Protein AF-A0A512TPQ9-F1 (afdb_monomer)

Structure (mmCIF, N/CA/C/O backbone):
data_AF-A0A512TPQ9-F1
#
_entry.id   AF-A0A512TPQ9-F1
#
loop_
_atom_site.group_PDB
_atom_site.id
_atom_site.type_symbol
_atom_site.label_atom_id
_atom_site.label_alt_id
_atom_site.label_comp_id
_atom_site.label_asym_id
_atom_site.label_entity_id
_atom_site.label_seq_id
_atom_site.pdbx_PDB_ins_code
_atom_site.Cartn_x
_atom_site.Cartn_y
_atom_site.Cartn_z
_atom_site.occupancy
_atom_site.B_iso_or_equiv
_atom_site.auth_seq_id
_atom_site.auth_comp_id
_atom_site.auth_asym_id
_atom_site.auth_atom_id
_atom_site.pdbx_PDB_model_num
ATOM 1 N N . MET A 1 1 ? -7.425 10.566 26.414 1.00 62.34 1 MET A N 1
ATOM 2 C CA . MET A 1 1 ? -7.663 9.730 25.221 1.00 62.34 1 MET A CA 1
ATOM 3 C C . MET A 1 1 ? -8.346 8.446 25.644 1.00 62.34 1 MET A C 1
ATOM 5 O O . MET A 1 1 ? -7.825 7.778 26.536 1.00 62.34 1 MET A O 1
ATOM 9 N N . THR A 1 2 ? -9.495 8.133 25.048 1.00 81.38 2 THR A N 1
ATOM 10 C CA . THR A 1 2 ? -10.168 6.832 25.204 1.00 81.38 2 THR A CA 1
ATOM 11 C C . THR A 1 2 ? -9.325 5.715 24.574 1.00 81.38 2 THR A C 1
ATOM 13 O O . THR A 1 2 ? -8.383 5.990 23.825 1.00 81.38 2 THR A O 1
ATOM 16 N N . ASN A 1 3 ? -9.632 4.449 24.876 1.00 83.75 3 ASN A N 1
ATOM 17 C CA . ASN A 1 3 ? -8.933 3.316 24.260 1.00 83.75 3 ASN A CA 1
ATOM 18 C C . ASN A 1 3 ? -9.116 3.306 22.728 1.00 83.75 3 ASN A C 1
ATOM 20 O O . ASN A 1 3 ? -8.141 3.156 21.999 1.00 83.75 3 ASN A O 1
ATOM 24 N N . SER A 1 4 ? -10.329 3.611 22.254 1.00 86.31 4 SER A N 1
ATOM 25 C CA . SER A 1 4 ? -10.656 3.734 20.828 1.00 86.31 4 SER A CA 1
ATOM 26 C C . SER A 1 4 ? -9.833 4.810 20.112 1.00 86.31 4 SER A C 1
ATOM 28 O O . SER A 1 4 ? -9.245 4.548 19.069 1.00 86.31 4 SER A O 1
ATOM 30 N N . GLN A 1 5 ? -9.678 5.996 20.711 1.00 88.56 5 GLN A N 1
ATOM 31 C CA . GLN A 1 5 ? -8.841 7.064 20.146 1.00 88.56 5 GLN A CA 1
ATOM 32 C C . GLN A 1 5 ? -7.379 6.630 19.984 1.00 88.56 5 GLN A C 1
ATOM 34 O O . GLN A 1 5 ? -6.745 6.966 18.990 1.00 88.56 5 GLN A O 1
ATOM 39 N N . LYS A 1 6 ? -6.836 5.855 20.933 1.00 92.25 6 LYS A N 1
ATOM 40 C CA . LYS A 1 6 ? -5.471 5.320 20.810 1.00 92.25 6 LYS A CA 1
ATOM 41 C C . LYS A 1 6 ? -5.359 4.314 19.666 1.00 92.25 6 LYS A C 1
ATOM 43 O O . LYS A 1 6 ? -4.359 4.327 18.959 1.00 92.25 6 LYS A O 1
ATOM 48 N N . GLN A 1 7 ? -6.362 3.457 19.484 1.00 93.81 7 GLN A N 1
ATOM 49 C CA . GLN A 1 7 ? -6.376 2.466 18.407 1.00 93.81 7 GLN A CA 1
ATOM 50 C C . GLN A 1 7 ? -6.425 3.134 17.025 1.00 93.81 7 GLN A C 1
ATOM 52 O O . GLN A 1 7 ? -5.659 2.744 16.147 1.00 93.81 7 GLN A O 1
ATOM 57 N N . VAL A 1 8 ? -7.234 4.188 16.860 1.00 95.44 8 VAL A N 1
ATOM 58 C CA . VAL A 1 8 ? -7.284 4.985 15.620 1.00 95.44 8 VAL A CA 1
ATOM 59 C C . VAL A 1 8 ? -5.911 5.571 15.287 1.00 95.44 8 VAL A C 1
ATOM 61 O O . VAL A 1 8 ? -5.432 5.435 14.163 1.00 95.44 8 VAL A O 1
ATOM 64 N N . GLU A 1 9 ? -5.236 6.178 16.264 1.00 95.31 9 GLU A N 1
ATOM 65 C CA . GLU A 1 9 ? -3.905 6.759 16.045 1.00 95.31 9 GLU A CA 1
ATOM 66 C C . GLU A 1 9 ? -2.841 5.695 15.732 1.00 95.31 9 GLU A C 1
ATOM 68 O O . GLU A 1 9 ? -1.951 5.929 14.912 1.00 95.31 9 GLU A O 1
ATOM 73 N N . VAL A 1 10 ? -2.951 4.496 16.316 1.00 96.81 10 VAL A N 1
ATOM 74 C CA . VAL A 1 10 ? -2.086 3.359 15.966 1.00 96.81 10 VAL A CA 1
ATOM 75 C C . VAL A 1 10 ? -2.304 2.931 14.515 1.00 96.81 10 VAL A C 1
ATOM 77 O O . VAL A 1 10 ? -1.321 2.770 13.792 1.00 96.81 10 VAL A O 1
ATOM 80 N N . VAL A 1 11 ? -3.555 2.795 14.066 1.00 97.69 11 VAL A N 1
ATOM 81 C CA . VAL A 1 11 ? -3.870 2.462 12.666 1.00 97.69 11 VAL A CA 1
ATOM 82 C C . VAL A 1 11 ? -3.308 3.523 11.725 1.00 97.69 11 VAL A C 1
ATOM 84 O O . VAL A 1 11 ? -2.545 3.188 10.822 1.00 97.69 11 VAL A O 1
ATOM 87 N N . LYS A 1 12 ? -3.578 4.809 11.974 1.00 97.31 12 LYS A N 1
ATOM 88 C CA . LYS A 1 12 ? -3.045 5.907 11.150 1.00 97.31 12 LYS A CA 1
ATOM 89 C C . LYS A 1 12 ? -1.521 5.891 11.071 1.00 97.31 12 LYS A C 1
ATOM 91 O O . LYS A 1 12 ? -0.956 6.057 9.990 1.00 97.31 12 LYS A O 1
ATOM 96 N N . LYS A 1 13 ? -0.844 5.650 12.198 1.00 97.88 13 LYS A N 1
ATOM 97 C CA . LYS A 1 13 ? 0.615 5.525 12.235 1.00 97.88 13 LYS A CA 1
ATOM 98 C C . LYS A 1 13 ? 1.101 4.353 11.379 1.00 97.88 13 LYS A C 1
ATOM 100 O O . LYS A 1 13 ? 2.041 4.527 10.611 1.00 97.88 13 LYS A O 1
ATOM 105 N N . LEU A 1 14 ? 0.477 3.181 11.489 1.00 98.50 14 LEU A N 1
ATOM 106 C CA . LEU A 1 14 ? 0.857 2.004 10.703 1.00 98.50 14 LEU A CA 1
ATOM 107 C C . LEU A 1 14 ? 0.600 2.202 9.203 1.00 98.50 14 LEU A C 1
ATOM 109 O O . LEU A 1 14 ? 1.423 1.785 8.390 1.00 98.50 14 LEU A O 1
ATOM 113 N N . LEU A 1 15 ? -0.483 2.884 8.825 1.00 98.44 15 LEU A N 1
ATOM 114 C CA . LEU A 1 15 ? -0.751 3.255 7.433 1.00 98.44 15 LEU A CA 1
ATOM 115 C C . LEU A 1 15 ? 0.308 4.225 6.895 1.00 98.44 15 LEU A C 1
ATOM 117 O O . LEU A 1 15 ? 0.836 4.009 5.806 1.00 98.44 15 LEU A O 1
ATOM 121 N N . LYS A 1 16 ? 0.705 5.231 7.686 1.00 98.44 16 LYS A N 1
ATOM 122 C CA . LYS A 1 16 ? 1.813 6.134 7.334 1.00 98.44 16 LYS A CA 1
ATOM 123 C C . LYS A 1 16 ? 3.142 5.388 7.189 1.00 98.44 16 LYS A C 1
ATOM 125 O O . LYS A 1 16 ? 3.880 5.613 6.234 1.00 98.44 16 LYS A O 1
ATOM 130 N N . ASP A 1 17 ? 3.447 4.482 8.115 1.00 98.50 17 ASP A N 1
ATOM 131 C CA . ASP A 1 17 ? 4.670 3.673 8.080 1.00 98.50 17 ASP A CA 1
ATOM 132 C C . ASP A 1 17 ? 4.681 2.717 6.869 1.00 98.50 17 ASP A C 1
ATOM 134 O O . ASP A 1 17 ? 5.729 2.525 6.247 1.00 98.50 17 ASP A O 1
ATOM 138 N N . THR A 1 18 ? 3.515 2.174 6.495 1.00 98.69 18 THR A N 1
ATOM 139 C CA . THR A 1 18 ? 3.323 1.395 5.260 1.00 98.69 18 THR A CA 1
ATOM 140 C C . THR A 1 18 ? 3.616 2.263 4.042 1.00 98.69 18 THR A C 1
ATOM 142 O O . THR A 1 18 ? 4.451 1.889 3.223 1.00 98.69 18 THR A O 1
ATOM 145 N N . PHE A 1 19 ? 2.993 3.443 3.950 1.00 98.62 19 PHE A N 1
ATOM 146 C CA . PHE A 1 19 ? 3.209 4.380 2.849 1.00 98.62 19 PHE A CA 1
ATOM 147 C C . PHE A 1 19 ? 4.686 4.743 2.680 1.00 98.62 19 PHE A C 1
ATOM 149 O O . PHE A 1 19 ? 5.217 4.625 1.582 1.00 98.62 19 PHE A O 1
ATOM 156 N N . ASN A 1 20 ? 5.379 5.096 3.763 1.00 98.56 20 ASN A N 1
ATOM 157 C CA . ASN A 1 20 ? 6.798 5.450 3.714 1.00 98.56 20 ASN A CA 1
ATOM 158 C C . ASN A 1 20 ? 7.672 4.302 3.182 1.00 98.56 20 ASN A C 1
ATOM 160 O O . ASN A 1 20 ? 8.610 4.529 2.415 1.00 98.56 20 ASN A O 1
ATOM 164 N N . ALA A 1 21 ? 7.385 3.064 3.593 1.00 98.69 21 ALA A N 1
ATOM 165 C CA . ALA A 1 21 ? 8.106 1.892 3.108 1.00 98.69 21 ALA A CA 1
ATOM 166 C C . ALA A 1 21 ? 7.818 1.626 1.620 1.00 98.69 21 ALA A C 1
ATOM 168 O O . ALA A 1 21 ? 8.759 1.417 0.854 1.00 98.69 21 ALA A O 1
ATOM 169 N N . SER A 1 22 ? 6.552 1.716 1.201 1.00 98.62 22 SER A N 1
ATOM 170 C CA . SER A 1 22 ? 6.141 1.591 -0.203 1.00 98.62 22 SER A CA 1
ATOM 171 C C . SER A 1 22 ? 6.741 2.683 -1.088 1.00 98.62 22 SER A C 1
ATOM 173 O O . SER A 1 22 ? 7.243 2.387 -2.166 1.00 98.62 22 SER A O 1
ATOM 175 N N . ALA A 1 23 ? 6.756 3.935 -0.622 1.00 98.38 23 ALA A N 1
ATOM 176 C CA . ALA A 1 23 ? 7.350 5.061 -1.335 1.00 98.38 23 ALA A CA 1
ATOM 177 C C . ALA A 1 23 ? 8.846 4.844 -1.552 1.00 98.38 23 ALA A C 1
ATOM 179 O O . ALA A 1 23 ? 9.354 5.088 -2.646 1.00 98.38 23 ALA A O 1
ATOM 180 N N . LYS A 1 24 ? 9.545 4.307 -0.542 1.00 98.50 24 LYS A N 1
ATOM 181 C CA . LYS A 1 24 ? 10.958 3.968 -0.693 1.00 98.50 24 LYS A CA 1
ATOM 182 C C . LYS A 1 24 ? 11.180 2.811 -1.665 1.00 98.50 24 LYS A C 1
ATOM 184 O O . LYS A 1 24 ? 12.137 2.855 -2.432 1.00 98.50 24 LYS A O 1
ATOM 189 N N . ALA A 1 25 ? 10.309 1.802 -1.653 1.00 97.94 25 ALA A N 1
ATOM 190 C CA . ALA A 1 25 ? 10.347 0.722 -2.634 1.00 97.94 25 ALA A CA 1
ATOM 191 C C . ALA A 1 25 ? 10.164 1.264 -4.062 1.00 97.94 25 ALA A C 1
ATOM 193 O O . ALA A 1 25 ? 10.985 0.970 -4.926 1.00 97.94 25 ALA A O 1
ATOM 194 N N . ASN A 1 26 ? 9.154 2.113 -4.288 1.00 96.75 26 ASN A N 1
ATOM 195 C CA . ASN A 1 26 ? 8.891 2.729 -5.590 1.00 96.75 26 ASN A CA 1
ATOM 196 C C . ASN A 1 26 ? 10.068 3.608 -6.049 1.00 96.75 26 ASN A C 1
ATOM 198 O O . ASN A 1 26 ? 10.569 3.440 -7.152 1.00 96.75 26 ASN A O 1
ATOM 202 N N . GLU A 1 27 ? 10.603 4.474 -5.183 1.00 96.75 27 GLU A N 1
ATOM 203 C CA . GLU A 1 27 ? 11.773 5.311 -5.503 1.00 96.75 27 GLU A CA 1
ATOM 204 C C . GLU A 1 27 ? 12.978 4.477 -5.972 1.00 96.75 27 GLU A C 1
ATOM 206 O O . GLU A 1 27 ? 13.640 4.824 -6.950 1.00 96.75 27 GLU A O 1
ATOM 211 N N . ILE A 1 28 ? 13.272 3.370 -5.281 1.00 96.44 28 ILE A N 1
ATOM 212 C CA . ILE A 1 28 ? 14.421 2.516 -5.604 1.00 96.44 28 ILE A CA 1
ATOM 213 C C . ILE A 1 28 ? 14.185 1.751 -6.907 1.00 96.44 28 ILE A C 1
ATOM 215 O O . ILE A 1 28 ? 15.093 1.705 -7.734 1.00 96.44 28 ILE A O 1
ATOM 219 N N . LEU A 1 29 ? 12.983 1.203 -7.116 1.00 94.31 29 LEU A N 1
ATOM 220 C CA . LEU A 1 29 ? 12.637 0.477 -8.342 1.00 94.31 29 LEU A CA 1
ATOM 221 C C . LEU A 1 29 ? 12.821 1.357 -9.591 1.00 94.31 29 LEU A C 1
ATOM 223 O O . LEU A 1 29 ? 13.333 0.901 -10.607 1.00 94.31 29 LEU A O 1
ATOM 227 N N . PHE A 1 30 ? 12.469 2.642 -9.501 1.00 92.38 30 PHE A N 1
ATOM 228 C CA . PHE A 1 30 ? 12.551 3.583 -10.622 1.00 92.38 30 PHE A CA 1
ATOM 229 C C . PHE A 1 30 ? 13.925 4.235 -10.788 1.00 92.38 30 PHE A C 1
ATOM 231 O O . PHE A 1 30 ? 14.155 4.934 -11.776 1.00 92.38 30 PHE A O 1
ATOM 238 N N . LYS A 1 31 ? 14.854 4.018 -9.851 1.00 90.88 31 LYS A N 1
ATOM 239 C CA . LYS A 1 31 ? 16.177 4.647 -9.884 1.00 90.88 31 LYS A CA 1
ATOM 240 C C . LYS A 1 31 ? 16.989 4.215 -11.104 1.00 90.88 31 LYS A C 1
ATOM 242 O O . LYS A 1 31 ? 17.576 5.062 -11.770 1.00 90.88 31 LYS A O 1
ATOM 247 N N . ASN A 1 32 ? 17.037 2.911 -11.375 1.00 86.25 32 ASN A N 1
ATOM 248 C CA . ASN A 1 32 ? 17.735 2.331 -12.518 1.00 86.25 32 ASN A CA 1
ATOM 249 C C . ASN A 1 32 ? 16.906 1.181 -13.095 1.00 86.25 32 ASN A C 1
ATOM 251 O O . ASN A 1 32 ? 16.818 0.111 -12.493 1.00 86.25 32 ASN A O 1
ATOM 255 N N . TYR A 1 33 ? 16.344 1.393 -14.284 1.00 81.00 33 TYR A N 1
ATOM 256 C CA . TYR A 1 33 ? 15.497 0.408 -14.955 1.00 81.00 33 TYR A CA 1
ATOM 257 C C . TYR A 1 33 ? 16.219 -0.936 -15.150 1.00 81.00 33 TYR A C 1
ATOM 259 O O . TYR A 1 33 ? 17.340 -0.972 -15.665 1.00 81.00 33 TYR A O 1
ATOM 267 N N . LEU A 1 34 ? 15.563 -2.031 -14.746 1.00 79.62 34 LEU A N 1
ATOM 268 C CA . LEU A 1 34 ? 16.057 -3.416 -14.829 1.00 79.62 34 LEU A CA 1
ATOM 269 C C . LEU A 1 34 ? 17.399 -3.673 -14.116 1.00 79.62 34 LEU A C 1
ATOM 271 O O . LEU A 1 34 ? 18.153 -4.591 -14.467 1.00 79.62 34 LEU A O 1
ATOM 275 N N . ASN A 1 35 ? 17.731 -2.869 -13.102 1.00 90.81 35 ASN A N 1
ATOM 276 C CA . ASN A 1 35 ? 18.868 -3.137 -12.233 1.00 90.81 35 ASN A CA 1
ATOM 277 C C . ASN A 1 35 ? 18.477 -4.147 -11.142 1.00 90.81 35 ASN A C 1
ATOM 279 O O . ASN A 1 35 ? 17.826 -3.799 -10.162 1.00 90.81 35 ASN A O 1
ATOM 283 N N . LYS A 1 36 ? 18.961 -5.387 -11.268 1.00 91.31 36 LYS A N 1
ATOM 284 C CA . LYS A 1 36 ? 18.652 -6.486 -10.331 1.00 91.31 36 LYS A CA 1
ATOM 285 C C . LYS A 1 36 ? 18.981 -6.196 -8.864 1.00 91.31 36 LYS A C 1
ATOM 287 O O . LYS A 1 36 ? 18.326 -6.730 -7.973 1.00 91.31 36 LYS A O 1
ATOM 292 N N . HIS A 1 37 ? 20.027 -5.414 -8.594 1.00 94.31 37 HIS A N 1
ATOM 293 C CA . HIS A 1 37 ? 20.374 -5.047 -7.222 1.00 94.31 37 HIS A CA 1
ATOM 294 C C . HIS A 1 37 ? 19.337 -4.072 -6.655 1.00 94.31 37 HIS A C 1
ATOM 296 O O . HIS A 1 37 ? 18.859 -4.270 -5.540 1.00 94.31 37 HIS A O 1
ATOM 302 N N . ASP A 1 38 ? 18.953 -3.059 -7.429 1.00 94.44 38 ASP A N 1
ATOM 303 C CA . ASP A 1 38 ? 17.935 -2.095 -7.016 1.00 94.44 38 ASP A CA 1
ATOM 304 C C . ASP A 1 38 ? 16.555 -2.768 -6.894 1.00 94.44 38 ASP A C 1
ATOM 306 O O . ASP A 1 38 ? 15.894 -2.573 -5.879 1.00 94.44 38 ASP A O 1
ATOM 310 N N . GLU A 1 39 ? 16.167 -3.659 -7.815 1.00 94.88 39 GLU A N 1
ATOM 311 C CA . GLU A 1 39 ? 14.946 -4.485 -7.716 1.00 94.88 39 GLU A CA 1
ATOM 312 C C . GLU A 1 39 ? 14.913 -5.333 -6.436 1.00 94.88 39 GLU A C 1
ATOM 314 O O . GLU A 1 39 ? 13.889 -5.403 -5.748 1.00 94.88 39 GLU A O 1
ATOM 319 N N . PHE A 1 40 ? 16.042 -5.955 -6.076 1.00 96.19 40 PHE A N 1
ATOM 320 C CA . PHE A 1 40 ? 16.159 -6.717 -4.836 1.00 96.19 40 PHE A CA 1
ATOM 321 C C . PHE A 1 40 ? 15.952 -5.819 -3.613 1.00 96.19 40 PHE A C 1
ATOM 323 O O . PHE A 1 40 ? 15.114 -6.121 -2.764 1.00 96.19 40 PHE A O 1
ATOM 330 N N . ILE A 1 41 ? 16.661 -4.690 -3.528 1.00 97.75 41 ILE A N 1
ATOM 331 C CA . ILE A 1 41 ? 16.516 -3.755 -2.405 1.00 97.75 41 ILE A CA 1
ATOM 332 C C . ILE A 1 41 ? 15.087 -3.199 -2.336 1.00 97.75 41 ILE A C 1
ATOM 334 O O . ILE A 1 41 ? 14.504 -3.140 -1.252 1.00 97.75 41 ILE A O 1
ATOM 338 N N . ALA A 1 42 ? 14.499 -2.838 -3.474 1.00 97.44 42 ALA A N 1
ATOM 339 C CA . ALA A 1 42 ? 13.133 -2.345 -3.564 1.00 97.44 42 ALA A CA 1
ATOM 340 C C . ALA A 1 42 ? 12.124 -3.392 -3.058 1.00 97.44 42 ALA A C 1
ATOM 342 O O . ALA A 1 42 ? 11.251 -3.068 -2.252 1.00 97.44 42 ALA A O 1
ATOM 343 N N . SER A 1 43 ? 12.319 -4.666 -3.414 1.00 97.44 43 SER A N 1
ATOM 344 C CA . SER A 1 43 ? 11.521 -5.794 -2.910 1.00 97.44 43 SER A CA 1
ATOM 345 C C . SER A 1 43 ? 11.620 -5.961 -1.390 1.00 97.44 43 SER A C 1
ATOM 347 O O . SER A 1 43 ? 10.627 -6.280 -0.738 1.00 97.44 43 SER A O 1
ATOM 349 N N . ILE A 1 44 ? 12.789 -5.710 -0.787 1.00 98.50 44 ILE A N 1
ATOM 350 C CA . ILE A 1 44 ? 12.951 -5.743 0.677 1.00 98.50 44 ILE A CA 1
ATOM 351 C C . ILE A 1 44 ? 12.145 -4.623 1.351 1.00 98.50 44 ILE A C 1
ATOM 353 O O . ILE A 1 44 ? 11.500 -4.861 2.376 1.00 98.50 44 ILE A O 1
ATOM 357 N N . PHE A 1 45 ? 12.135 -3.414 0.779 1.00 98.69 45 PHE A N 1
ATOM 358 C CA . PHE A 1 45 ? 11.300 -2.318 1.282 1.00 98.69 45 PHE A CA 1
ATOM 359 C C . PHE A 1 45 ? 9.804 -2.601 1.111 1.00 98.69 45 PHE A C 1
ATOM 361 O O . PHE A 1 45 ? 9.036 -2.333 2.038 1.00 98.69 45 PHE A O 1
ATOM 368 N N . LEU A 1 46 ? 9.394 -3.207 -0.006 1.00 98.56 46 LEU A N 1
ATOM 369 C CA . LEU A 1 46 ? 8.013 -3.645 -0.193 1.00 98.56 46 LEU A CA 1
ATOM 370 C C . LEU A 1 46 ? 7.626 -4.712 0.838 1.00 98.56 46 LEU A C 1
ATOM 372 O O . LEU A 1 46 ? 6.592 -4.589 1.486 1.00 98.56 46 LEU A O 1
ATOM 376 N N . ASN A 1 47 ? 8.483 -5.705 1.086 1.00 98.56 47 ASN A N 1
ATOM 377 C CA . ASN A 1 47 ? 8.229 -6.731 2.099 1.00 98.56 47 ASN A CA 1
ATOM 378 C C . ASN A 1 47 ? 8.083 -6.136 3.512 1.00 98.56 47 ASN A C 1
ATOM 380 O O . ASN A 1 47 ? 7.238 -6.572 4.296 1.00 98.56 47 ASN A O 1
ATOM 384 N N . LYS A 1 48 ? 8.853 -5.087 3.832 1.00 98.75 48 LYS A N 1
ATOM 385 C CA . LYS A 1 48 ? 8.646 -4.303 5.058 1.00 98.75 48 LYS A CA 1
ATOM 386 C C . LYS A 1 48 ? 7.248 -3.670 5.087 1.00 98.75 48 LYS A C 1
ATOM 388 O O . LYS A 1 48 ? 6.593 -3.745 6.123 1.00 98.75 48 LYS A O 1
ATOM 393 N N . ALA A 1 49 ? 6.786 -3.075 3.986 1.00 98.75 49 ALA A N 1
ATOM 394 C CA . ALA A 1 49 ? 5.442 -2.500 3.893 1.00 98.75 49 ALA A CA 1
ATOM 395 C C . ALA A 1 49 ? 4.346 -3.566 4.085 1.00 98.75 49 ALA A C 1
ATOM 397 O O . ALA A 1 49 ? 3.443 -3.360 4.893 1.00 98.75 49 ALA A O 1
ATOM 398 N N . ILE A 1 50 ? 4.475 -4.736 3.442 1.00 98.81 50 ILE A N 1
ATOM 399 C CA . ILE A 1 50 ? 3.549 -5.876 3.590 1.00 98.81 50 ILE A CA 1
ATOM 400 C C . ILE A 1 50 ? 3.429 -6.291 5.062 1.00 98.81 50 ILE A C 1
ATOM 402 O O . ILE A 1 50 ? 2.321 -6.451 5.574 1.00 98.81 50 ILE A O 1
ATOM 406 N N . ALA A 1 51 ? 4.555 -6.428 5.770 1.00 98.81 51 ALA A N 1
ATOM 407 C CA . ALA A 1 51 ? 4.560 -6.816 7.181 1.00 98.81 51 ALA A CA 1
ATOM 408 C C . ALA A 1 51 ? 3.863 -5.782 8.089 1.00 98.81 51 ALA A C 1
ATOM 410 O O . ALA A 1 51 ? 3.134 -6.150 9.019 1.00 98.81 51 ALA A O 1
ATOM 411 N N . ILE A 1 52 ? 4.060 -4.487 7.813 1.00 98.75 52 ILE A N 1
ATOM 412 C CA . ILE A 1 52 ? 3.396 -3.398 8.543 1.00 98.75 52 ILE A CA 1
ATOM 413 C C . ILE A 1 52 ? 1.888 -3.425 8.266 1.00 98.75 52 ILE A C 1
ATOM 415 O O . ILE A 1 52 ? 1.102 -3.411 9.216 1.00 98.75 52 ILE A O 1
ATOM 419 N N . VAL A 1 53 ? 1.471 -3.531 6.998 1.00 98.44 53 VAL A N 1
ATOM 420 C CA . VAL A 1 53 ? 0.048 -3.566 6.631 1.00 98.44 53 VAL A CA 1
ATOM 421 C C . VAL A 1 53 ? -0.649 -4.803 7.185 1.00 98.44 53 VAL A C 1
ATOM 423 O O . VAL A 1 53 ? -1.777 -4.691 7.652 1.00 98.44 53 VAL A O 1
ATOM 426 N N . ALA A 1 54 ? 0.004 -5.968 7.201 1.00 98.69 54 ALA A N 1
ATOM 427 C CA . ALA A 1 54 ? -0.564 -7.186 7.775 1.00 98.69 54 ALA A CA 1
ATOM 428 C C . ALA A 1 54 ? -0.861 -7.004 9.273 1.00 98.69 54 ALA A C 1
ATOM 430 O O . ALA A 1 54 ? -1.933 -7.372 9.754 1.00 98.69 54 ALA A O 1
ATOM 431 N N . SER A 1 55 ? 0.060 -6.356 9.993 1.00 98.38 55 SER A N 1
ATOM 432 C CA . SER A 1 55 ? -0.129 -5.998 11.403 1.00 98.38 55 SER A CA 1
ATOM 433 C C . SER A 1 55 ? -1.246 -4.961 11.580 1.00 98.38 55 SER A C 1
ATOM 435 O O . SER A 1 55 ? -2.052 -5.067 12.504 1.00 98.38 55 SER A O 1
ATOM 437 N N . CYS A 1 56 ? -1.340 -3.986 10.671 1.00 98.38 56 CYS A N 1
ATOM 438 C CA . CYS A 1 56 ? -2.407 -2.985 10.653 1.00 98.38 56 CYS A CA 1
ATOM 439 C C . CYS A 1 56 ? -3.788 -3.619 10.430 1.00 98.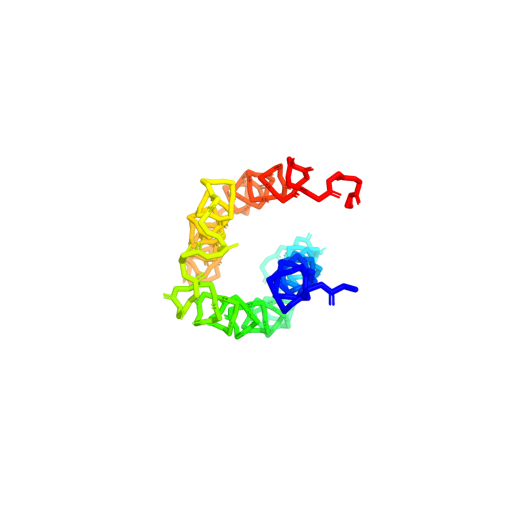38 56 CYS A C 1
ATOM 441 O O . CYS A 1 56 ? -4.704 -3.355 11.205 1.00 98.38 56 CYS A O 1
ATOM 443 N N . LYS A 1 57 ? -3.920 -4.497 9.427 1.00 98.44 57 LYS A N 1
ATOM 444 C CA . LYS A 1 57 ? -5.133 -5.274 9.129 1.00 98.44 57 LYS A CA 1
ATOM 445 C C . LYS A 1 57 ? -5.558 -6.100 10.345 1.00 98.44 57 LYS A C 1
ATOM 447 O O . LYS A 1 57 ? -6.721 -6.059 10.727 1.00 98.44 57 LYS A O 1
ATOM 452 N N . ALA A 1 58 ? -4.621 -6.786 11.004 1.00 98.31 58 ALA A N 1
ATOM 453 C CA . ALA A 1 58 ? -4.920 -7.572 12.202 1.00 98.31 58 ALA A CA 1
ATOM 454 C C . ALA A 1 58 ? -5.510 -6.715 13.337 1.00 98.31 58 ALA A C 1
ATOM 456 O O . ALA A 1 58 ? -6.508 -7.104 13.943 1.00 98.31 58 ALA A O 1
ATOM 457 N N . ILE A 1 59 ? -4.934 -5.536 13.602 1.00 96.88 59 ILE A N 1
ATOM 458 C CA . ILE A 1 59 ? -5.452 -4.601 14.614 1.00 96.88 59 ILE A CA 1
ATOM 459 C C . ILE A 1 59 ? -6.821 -4.053 14.199 1.00 96.88 59 ILE A C 1
ATOM 461 O O . ILE A 1 59 ? -7.736 -4.054 15.020 1.00 96.88 59 ILE A O 1
ATOM 465 N N . TYR A 1 60 ? -6.966 -3.618 12.946 1.00 97.75 60 TYR A N 1
ATOM 466 C CA . TYR A 1 60 ? -8.206 -3.065 12.402 1.00 97.75 60 TYR A CA 1
ATOM 467 C C . TYR A 1 60 ? -9.365 -4.066 12.509 1.00 97.75 60 TYR A C 1
ATOM 469 O O . TYR A 1 60 ? -10.348 -3.803 13.201 1.00 97.75 60 TYR A O 1
ATOM 477 N N . TYR A 1 61 ? -9.208 -5.262 11.932 1.00 97.38 61 TYR A N 1
ATOM 478 C CA . TYR A 1 61 ? -10.266 -6.275 11.899 1.00 97.38 61 TYR A CA 1
ATOM 479 C C . TYR A 1 61 ? -10.591 -6.866 13.277 1.00 97.38 61 TYR A C 1
ATOM 481 O O . TYR A 1 61 ? -11.713 -7.307 13.503 1.00 97.38 61 TYR A O 1
ATOM 489 N N . SER A 1 62 ? -9.649 -6.838 14.226 1.00 96.81 62 SER A N 1
ATOM 490 C CA . SER A 1 62 ? -9.916 -7.274 15.606 1.00 96.81 62 SER A CA 1
ATOM 491 C C . SER A 1 62 ? -10.698 -6.245 16.433 1.00 96.81 62 SER A C 1
ATOM 493 O O . SER A 1 62 ? -11.061 -6.544 17.566 1.00 96.81 62 SER A O 1
ATOM 495 N N . ASN A 1 63 ? -10.917 -5.028 15.919 1.00 95.56 63 ASN A N 1
ATOM 496 C CA . ASN A 1 63 ? -11.532 -3.922 16.661 1.00 95.56 63 ASN A CA 1
ATOM 497 C C . ASN A 1 63 ? -12.513 -3.109 15.789 1.00 95.56 63 ASN A C 1
ATOM 499 O O . ASN A 1 63 ? -12.630 -1.896 15.973 1.00 95.56 63 ASN A O 1
ATOM 503 N N . LEU A 1 64 ? -13.211 -3.762 14.849 1.00 94.38 64 LEU A N 1
ATOM 504 C CA . LEU A 1 64 ? -14.116 -3.105 13.889 1.00 94.38 64 LEU A CA 1
ATOM 505 C C . LEU A 1 64 ? -15.147 -2.192 14.556 1.00 94.38 64 LEU A C 1
ATOM 507 O O . LEU A 1 64 ? -15.352 -1.079 14.093 1.00 94.38 64 LEU A O 1
ATOM 511 N N . GLU A 1 65 ? -15.691 -2.598 15.704 1.00 93.06 65 GLU A N 1
ATOM 512 C CA . GLU A 1 65 ? -16.653 -1.812 16.495 1.00 93.06 65 GLU A CA 1
ATOM 513 C C . GLU A 1 65 ? -16.202 -0.364 16.793 1.00 93.06 65 GLU A C 1
ATOM 515 O O . GLU A 1 65 ? -17.037 0.507 17.023 1.00 93.06 65 GLU A O 1
ATOM 520 N N . ASN A 1 66 ? -14.887 -0.108 16.805 1.00 90.62 66 ASN A N 1
ATOM 521 C CA . ASN A 1 66 ? -14.290 1.196 17.095 1.00 90.62 66 AS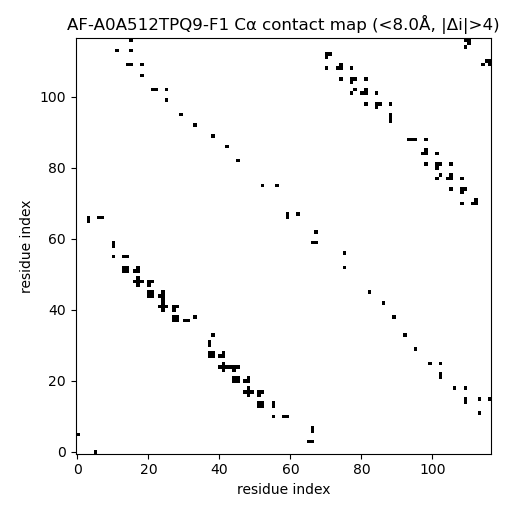N A CA 1
ATOM 522 C C . ASN A 1 66 ? -13.503 1.791 15.917 1.00 90.62 66 ASN A C 1
ATOM 524 O O . ASN A 1 66 ? -13.119 2.960 15.992 1.00 90.62 66 ASN A O 1
ATOM 528 N N . LEU A 1 67 ? -13.172 0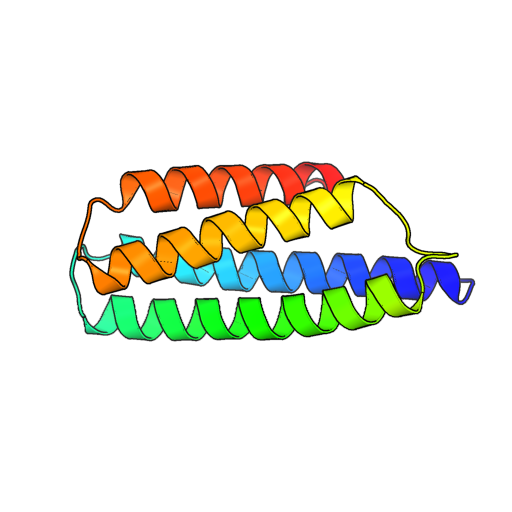.987 14.903 1.00 94.38 67 LEU A N 1
ATOM 529 C CA . LEU A 1 67 ? -12.203 1.342 13.862 1.00 94.38 67 LEU A CA 1
ATOM 530 C C . LEU A 1 67 ? -12.768 1.330 12.448 1.00 94.38 67 LEU A C 1
ATOM 532 O O . LEU A 1 67 ? -12.066 1.819 11.570 1.00 94.38 67 LEU A O 1
ATOM 536 N N . GLU A 1 68 ? -13.968 0.788 12.235 1.00 94.94 68 GLU A N 1
ATOM 537 C CA . GLU A 1 68 ? -14.606 0.712 10.919 1.00 94.94 68 GLU A CA 1
ATOM 538 C C . GLU A 1 68 ? -14.592 2.078 10.212 1.00 94.94 68 GLU A C 1
ATOM 540 O O . GLU A 1 68 ? -15.129 3.070 10.713 1.00 94.94 68 GLU A O 1
ATOM 545 N N . ASP A 1 69 ? -13.906 2.129 9.069 1.00 96.00 69 ASP A N 1
ATOM 546 C CA . ASP A 1 69 ? -13.743 3.322 8.239 1.00 96.00 69 ASP A CA 1
ATOM 547 C C . ASP A 1 69 ? -13.438 2.886 6.800 1.00 96.00 69 ASP A C 1
ATOM 549 O O . ASP A 1 69 ? -12.360 2.354 6.516 1.00 96.00 69 ASP A O 1
ATOM 553 N N . ASP A 1 70 ? -14.366 3.157 5.880 1.00 97.38 70 ASP A N 1
ATOM 554 C CA . ASP A 1 70 ? -14.256 2.792 4.460 1.00 97.38 70 ASP A CA 1
ATOM 555 C C . ASP A 1 70 ? -12.947 3.278 3.817 1.00 97.38 70 ASP A C 1
ATOM 557 O O . ASP A 1 70 ? -12.411 2.642 2.907 1.00 97.38 70 ASP A O 1
ATOM 561 N N . ARG A 1 71 ? -12.378 4.391 4.301 1.00 98.06 71 ARG A N 1
ATOM 562 C CA . ARG A 1 71 ? -11.112 4.929 3.781 1.00 98.06 71 ARG A CA 1
ATOM 563 C C . ARG A 1 71 ? -9.931 4.041 4.151 1.00 98.06 71 ARG A C 1
ATOM 565 O O . ARG A 1 71 ? -9.007 3.896 3.355 1.00 98.06 71 ARG A O 1
ATOM 572 N N . VAL A 1 72 ? -9.950 3.426 5.334 1.00 98.06 72 VAL A N 1
ATOM 573 C CA . VAL A 1 72 ? -8.912 2.472 5.755 1.00 98.06 72 VAL A CA 1
ATOM 574 C C . VAL A 1 72 ? -8.972 1.217 4.887 1.00 98.06 72 VAL A C 1
ATOM 576 O O . VAL A 1 72 ? -7.935 0.739 4.422 1.00 98.06 72 VAL A O 1
ATOM 579 N N . GLU A 1 73 ? -10.173 0.716 4.598 1.00 98.12 73 GLU A N 1
ATOM 580 C CA . GLU A 1 73 ? -10.353 -0.444 3.719 1.00 98.12 73 GLU A CA 1
ATOM 581 C C . GLU 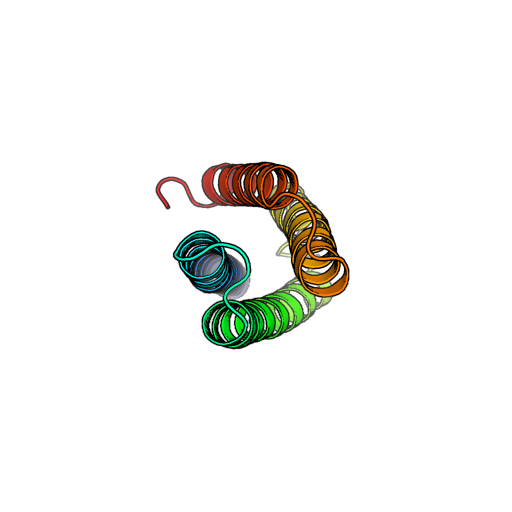A 1 73 ? -9.965 -0.143 2.271 1.00 98.12 73 GLU A C 1
ATOM 583 O O . GLU A 1 73 ? -9.306 -0.963 1.624 1.00 98.12 73 GLU A O 1
ATOM 588 N N . ASN A 1 74 ? -10.282 1.059 1.783 1.00 98.50 74 ASN A N 1
ATOM 589 C CA . ASN A 1 74 ? -9.822 1.534 0.483 1.00 98.50 74 ASN A CA 1
ATOM 590 C C . ASN A 1 74 ? -8.285 1.543 0.413 1.00 98.50 74 ASN A C 1
ATOM 592 O O . ASN A 1 74 ? -7.718 1.005 -0.536 1.00 98.50 74 ASN A O 1
ATOM 596 N N . ILE A 1 75 ? -7.594 2.049 1.443 1.00 98.69 75 ILE A N 1
ATOM 597 C CA . ILE A 1 75 ? -6.123 2.014 1.504 1.00 98.69 75 ILE A CA 1
ATOM 598 C C . ILE A 1 75 ? -5.598 0.575 1.445 1.00 98.69 75 ILE A C 1
ATOM 600 O O . ILE A 1 75 ? -4.648 0.301 0.710 1.00 98.69 75 ILE A O 1
ATOM 604 N N . PHE A 1 76 ? -6.207 -0.358 2.181 1.00 98.69 76 PHE A N 1
ATOM 605 C CA . PHE A 1 76 ? -5.822 -1.770 2.124 1.00 98.69 76 PHE A CA 1
ATOM 606 C C . PHE A 1 76 ? -5.988 -2.358 0.723 1.00 98.69 76 PHE A C 1
ATOM 608 O O . PHE A 1 76 ? -5.071 -3.015 0.231 1.00 98.69 76 PHE A O 1
ATOM 615 N N . SER A 1 77 ? -7.118 -2.090 0.069 1.00 98.62 77 SER A N 1
ATOM 616 C CA . SER A 1 77 ? -7.367 -2.550 -1.295 1.00 98.62 77 SER A CA 1
ATOM 617 C C . SER A 1 77 ? -6.354 -1.969 -2.284 1.00 98.62 77 SER A C 1
ATOM 619 O O . SER A 1 77 ? -5.788 -2.715 -3.083 1.00 98.62 77 SER A O 1
ATOM 621 N N . LYS A 1 78 ? -6.079 -0.662 -2.214 1.00 98.69 78 LYS A N 1
ATOM 622 C CA . LYS A 1 78 ? -5.115 0.005 -3.098 1.00 98.69 78 LYS A CA 1
ATOM 623 C C . LYS A 1 78 ? -3.687 -0.467 -2.869 1.00 98.69 78 LYS A C 1
ATOM 625 O O . LYS A 1 78 ? -2.957 -0.673 -3.836 1.00 98.69 78 LYS A O 1
ATOM 630 N N . PHE A 1 79 ? -3.304 -0.704 -1.616 1.00 98.75 79 PHE A N 1
ATOM 631 C CA . PHE A 1 79 ? -2.015 -1.305 -1.296 1.00 98.75 79 PHE A CA 1
ATOM 632 C C . PHE A 1 79 ? -1.873 -2.703 -1.906 1.00 98.75 79 PHE A C 1
ATOM 634 O O . PHE A 1 79 ? -0.834 -2.997 -2.491 1.00 98.75 79 PHE A O 1
ATOM 641 N N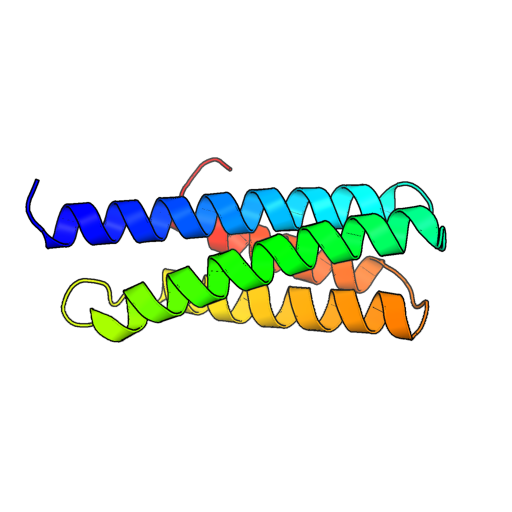 . ASP A 1 80 ? -2.899 -3.554 -1.800 1.00 98.69 80 ASP A N 1
ATOM 642 C CA . ASP A 1 80 ? -2.845 -4.916 -2.340 1.00 98.69 80 ASP A CA 1
ATOM 643 C C . ASP A 1 80 ? -2.697 -4.906 -3.875 1.00 98.69 80 ASP A C 1
ATOM 645 O O . ASP A 1 80 ? -1.908 -5.682 -4.417 1.00 98.69 80 ASP A O 1
ATOM 649 N N . ILE A 1 81 ? -3.389 -3.995 -4.574 1.00 98.62 81 ILE A N 1
ATOM 650 C CA . ILE A 1 81 ? -3.251 -3.810 -6.031 1.00 98.62 81 ILE A CA 1
ATOM 651 C C . ILE A 1 81 ? -1.824 -3.376 -6.388 1.00 98.62 81 ILE A C 1
ATOM 653 O O . ILE A 1 81 ? -1.168 -4.042 -7.191 1.00 98.62 81 ILE A O 1
ATOM 657 N N . PHE A 1 82 ? -1.319 -2.317 -5.747 1.00 98.50 82 PHE A N 1
ATOM 658 C CA . PHE A 1 82 ? 0.046 -1.829 -5.948 1.00 98.50 82 PHE A CA 1
ATOM 659 C C . PHE A 1 82 ? 1.093 -2.920 -5.695 1.00 98.50 82 PHE A C 1
ATOM 661 O O . PHE A 1 82 ? 1.965 -3.147 -6.528 1.00 98.50 82 PHE A O 1
ATOM 668 N N . ASN A 1 83 ? 1.002 -3.618 -4.562 1.00 98.06 83 ASN A N 1
ATOM 669 C CA . ASN A 1 83 ? 1.947 -4.662 -4.180 1.00 98.06 83 ASN A CA 1
ATOM 670 C C . ASN A 1 83 ? 1.987 -5.805 -5.205 1.00 98.06 83 ASN A C 1
ATOM 672 O O . ASN A 1 83 ? 3.064 -6.263 -5.587 1.00 98.06 83 ASN A O 1
ATOM 676 N N . ASN A 1 84 ? 0.818 -6.261 -5.659 1.00 98.00 84 ASN A N 1
ATOM 677 C CA . ASN A 1 84 ? 0.735 -7.335 -6.644 1.00 98.00 84 ASN A CA 1
ATOM 678 C C . ASN A 1 84 ? 1.335 -6.910 -7.986 1.00 98.00 84 ASN A C 1
ATOM 680 O O . ASN A 1 84 ? 2.109 -7.665 -8.573 1.00 98.00 84 ASN A O 1
ATOM 684 N N . GLU A 1 85 ? 1.026 -5.696 -8.442 1.00 97.94 85 GLU A N 1
ATOM 685 C CA . GLU A 1 85 ? 1.584 -5.150 -9.677 1.00 97.94 85 GLU A CA 1
ATOM 686 C C . GLU A 1 85 ? 3.103 -4.948 -9.577 1.00 97.94 85 GLU A C 1
ATOM 688 O O . GLU A 1 85 ? 3.835 -5.305 -10.496 1.00 97.94 85 GLU A O 1
ATOM 693 N N . PHE A 1 86 ? 3.606 -4.465 -8.441 1.00 97.38 86 PHE A N 1
ATOM 694 C CA . PHE A 1 86 ? 5.039 -4.299 -8.202 1.00 97.38 86 PHE A CA 1
ATOM 695 C C . PHE A 1 86 ? 5.797 -5.630 -8.301 1.00 97.38 86 PHE A C 1
ATOM 697 O O . PHE A 1 86 ? 6.818 -5.725 -8.984 1.00 97.38 86 PHE A O 1
ATOM 704 N N . LEU A 1 87 ? 5.306 -6.681 -7.637 1.00 96.75 87 LEU A N 1
ATOM 705 C CA . LEU A 1 87 ? 5.936 -8.004 -7.687 1.00 96.75 87 LEU A CA 1
ATOM 706 C C . LEU A 1 87 ? 5.821 -8.639 -9.078 1.00 96.75 87 LEU A C 1
ATOM 708 O O . LEU A 1 87 ? 6.761 -9.288 -9.537 1.00 96.75 87 LEU A O 1
ATOM 712 N N . ASN A 1 88 ? 4.697 -8.429 -9.765 1.00 96.19 88 ASN A N 1
ATOM 713 C CA . ASN A 1 88 ? 4.500 -8.891 -11.135 1.00 96.19 88 ASN A CA 1
ATOM 714 C C . ASN A 1 88 ? 5.465 -8.202 -12.114 1.00 96.19 88 ASN A C 1
ATOM 716 O O . ASN A 1 88 ? 6.082 -8.871 -12.943 1.00 96.19 88 ASN A O 1
ATOM 720 N N . ASN A 1 89 ? 5.660 -6.891 -11.972 1.00 94.50 89 ASN A N 1
ATOM 721 C CA . ASN A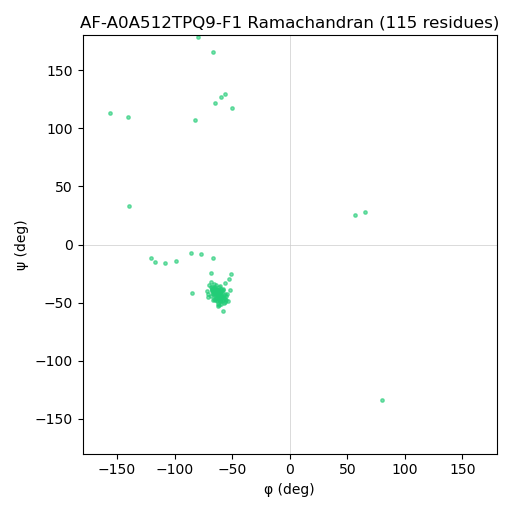 1 89 ? 6.639 -6.119 -12.730 1.00 94.50 89 ASN A CA 1
ATOM 722 C C . ASN A 1 89 ? 8.054 -6.686 -12.542 1.00 94.50 89 ASN A C 1
ATOM 724 O O . ASN A 1 89 ? 8.702 -7.028 -13.525 1.00 94.50 89 ASN A O 1
ATOM 728 N N . ILE A 1 90 ? 8.499 -6.912 -11.301 1.00 93.12 90 ILE A N 1
ATOM 729 C CA . ILE A 1 90 ? 9.811 -7.536 -11.041 1.00 93.12 90 ILE A CA 1
ATOM 730 C C . ILE A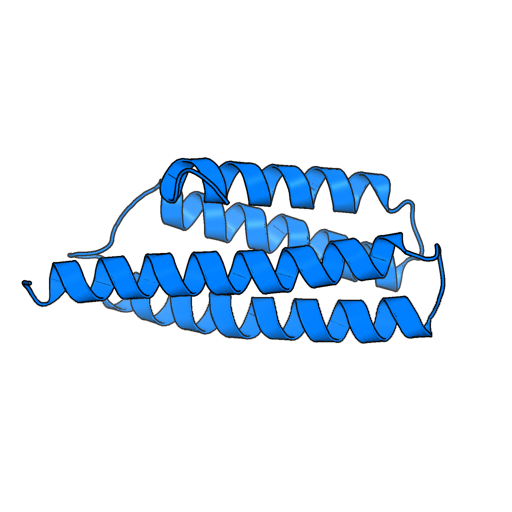 1 90 ? 9.897 -8.945 -11.642 1.00 93.12 90 ILE A C 1
ATOM 732 O O . ILE A 1 90 ? 10.925 -9.326 -12.199 1.00 93.12 90 ILE A O 1
ATOM 736 N N . SER A 1 91 ? 8.823 -9.732 -11.554 1.00 92.75 91 SER A N 1
ATOM 737 C CA . SER A 1 91 ? 8.810 -11.102 -12.074 1.00 92.75 91 SER A CA 1
ATOM 738 C C . SER A 1 91 ? 8.876 -11.172 -13.601 1.00 92.75 91 SER A C 1
ATOM 740 O O . SER A 1 91 ? 9.388 -12.155 -14.138 1.00 92.75 91 SER A O 1
ATOM 742 N N . THR A 1 92 ? 8.305 -10.195 -14.303 1.00 92.12 92 THR A N 1
ATOM 743 C CA . THR A 1 92 ? 8.142 -10.221 -15.767 1.00 92.12 92 THR A CA 1
ATOM 744 C C . THR A 1 92 ? 9.072 -9.249 -16.492 1.00 92.12 92 THR A C 1
ATOM 746 O O . THR A 1 92 ? 9.273 -9.387 -17.699 1.00 92.12 92 THR A O 1
ATOM 749 N N . GLY A 1 93 ? 9.666 -8.293 -15.773 1.00 85.31 93 GLY A N 1
ATOM 750 C CA . GLY A 1 93 ? 10.497 -7.223 -16.320 1.00 85.31 93 GLY A CA 1
ATOM 751 C C . GLY A 1 93 ? 9.722 -6.251 -17.212 1.00 85.31 93 GLY A C 1
ATOM 752 O O . GLY A 1 93 ? 10.294 -5.720 -18.168 1.00 85.31 93 GLY A O 1
ATOM 753 N N . HIS A 1 94 ? 8.416 -6.072 -16.977 1.00 84.25 94 HIS A N 1
ATOM 754 C CA . HIS A 1 94 ? 7.584 -5.204 -17.812 1.00 84.25 94 HIS A CA 1
ATOM 755 C C . HIS A 1 94 ? 7.744 -3.712 -17.476 1.00 84.25 94 HIS A C 1
ATOM 757 O O . HIS A 1 94 ? 8.494 -3.311 -16.589 1.00 84.25 94 HIS A O 1
ATOM 763 N N . SER A 1 95 ? 7.041 -2.849 -18.214 1.00 83.56 95 SER A N 1
ATOM 764 C CA . SER A 1 95 ? 7.116 -1.395 -18.014 1.00 83.56 95 SER A CA 1
ATOM 765 C C . SER A 1 95 ? 6.696 -0.993 -16.600 1.00 83.56 95 SER A C 1
ATOM 767 O O . SER A 1 95 ? 5.579 -1.279 -16.175 1.00 83.56 95 SER A O 1
ATOM 769 N N . HIS A 1 96 ? 7.546 -0.231 -15.910 1.00 89.25 96 HIS A N 1
ATOM 770 C CA . HIS A 1 96 ? 7.247 0.261 -14.565 1.00 89.25 96 HIS A CA 1
ATOM 771 C C . HIS A 1 96 ? 6.080 1.265 -14.524 1.00 89.25 96 HIS A C 1
ATOM 773 O O . HIS A 1 96 ? 5.572 1.561 -13.451 1.00 89.25 96 HIS A O 1
ATOM 779 N N . GLN A 1 97 ? 5.609 1.775 -15.668 1.00 91.56 97 GLN A N 1
ATOM 780 C CA . GLN A 1 97 ? 4.525 2.766 -15.725 1.00 91.56 97 GLN A CA 1
ATOM 781 C C . GLN A 1 97 ? 3.256 2.322 -14.990 1.00 91.56 97 GLN A C 1
ATOM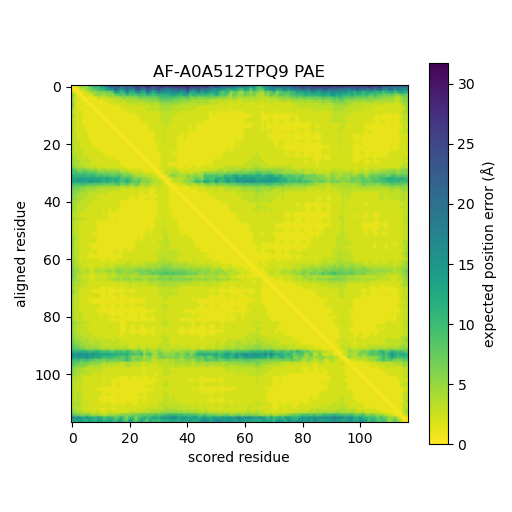 783 O O . GLN A 1 97 ? 2.662 3.122 -14.274 1.00 91.56 97 GLN A O 1
ATOM 788 N N . TRP A 1 98 ? 2.857 1.056 -15.138 1.00 93.25 98 TRP A N 1
ATOM 789 C CA . TRP A 1 98 ? 1.683 0.530 -14.441 1.00 93.25 98 TRP A CA 1
ATOM 790 C C . TRP A 1 98 ? 1.906 0.463 -12.932 1.00 93.25 98 TRP A C 1
ATOM 792 O O . TRP A 1 98 ? 1.041 0.887 -12.171 1.00 93.25 98 TRP A O 1
ATOM 802 N N . THR A 1 99 ? 3.100 0.059 -12.494 1.00 95.00 99 THR A N 1
ATOM 803 C CA . THR A 1 99 ? 3.476 0.103 -11.075 1.00 95.00 99 THR A CA 1
ATOM 804 C C . THR A 1 99 ? 3.406 1.520 -10.500 1.00 95.00 99 THR A C 1
ATOM 806 O O . THR A 1 99 ? 2.910 1.682 -9.387 1.00 95.00 99 THR A O 1
ATOM 809 N N . ASP A 1 100 ? 3.828 2.549 -11.247 1.00 96.50 100 ASP A N 1
ATOM 810 C CA . ASP A 1 100 ? 3.731 3.940 -10.774 1.00 96.50 100 ASP A CA 1
ATOM 811 C C . ASP A 1 100 ? 2.278 4.416 -10.667 1.00 96.50 100 ASP A C 1
ATOM 813 O O . ASP A 1 100 ? 1.914 5.115 -9.724 1.00 96.50 100 ASP A O 1
ATOM 817 N N . ILE A 1 101 ? 1.425 4.034 -11.624 1.00 97.88 101 ILE A N 1
ATOM 818 C CA . ILE A 1 101 ? -0.006 4.367 -11.603 1.00 97.88 101 ILE A CA 1
ATOM 819 C C . ILE A 1 101 ? -0.660 3.781 -10.349 1.00 97.88 101 ILE A C 1
ATOM 821 O O . ILE A 1 101 ? -1.344 4.502 -9.619 1.00 97.88 101 ILE A O 1
ATOM 825 N N . GLU A 1 102 ? -0.408 2.505 -10.059 1.00 98.25 102 GLU A N 1
ATOM 826 C CA . GLU A 1 102 ? -0.973 1.860 -8.873 1.00 98.25 102 GLU A CA 1
ATOM 827 C C . GLU A 1 102 ? -0.381 2.423 -7.575 1.00 98.25 102 GLU A C 1
ATOM 829 O O . GLU A 1 102 ? -1.109 2.626 -6.599 1.00 98.25 102 GLU A O 1
ATOM 834 N N . PHE A 1 103 ? 0.913 2.765 -7.563 1.00 98.31 103 PHE A N 1
ATOM 835 C CA . PHE A 1 103 ? 1.532 3.452 -6.430 1.00 98.31 103 PHE A CA 1
ATOM 836 C C . PHE A 1 103 ? 0.882 4.814 -6.163 1.00 98.31 103 PHE A C 1
ATOM 838 O O . PHE A 1 103 ? 0.567 5.126 -5.014 1.00 98.31 103 PHE A O 1
ATOM 845 N N . ASN A 1 104 ? 0.645 5.615 -7.204 1.00 98.25 104 ASN A N 1
ATOM 846 C CA . ASN A 1 104 ? -0.016 6.910 -7.070 1.00 98.25 104 ASN A CA 1
ATOM 847 C C . ASN A 1 104 ? -1.468 6.749 -6.596 1.00 98.25 104 ASN A C 1
ATOM 849 O O . ASN A 1 104 ? -1.885 7.463 -5.688 1.00 98.25 104 ASN A O 1
ATOM 853 N N . SER A 1 105 ? -2.210 5.749 -7.090 1.00 98.44 105 SER A N 1
ATOM 854 C CA . SER A 1 105 ? -3.559 5.468 -6.575 1.00 98.44 105 SER A CA 1
ATOM 855 C C . SER A 1 105 ? -3.550 5.075 -5.091 1.00 98.44 105 SER A C 1
ATOM 857 O O . SER A 1 105 ? -4.435 5.494 -4.342 1.00 98.44 105 SER A O 1
ATOM 859 N N . PHE A 1 106 ? -2.558 4.298 -4.647 1.00 98.62 106 PHE A N 1
ATOM 860 C CA . PHE A 1 106 ? -2.352 3.997 -3.231 1.00 98.62 106 PHE A CA 1
ATOM 861 C C . PHE A 1 106 ? -1.997 5.254 -2.427 1.00 98.62 106 PHE A C 1
ATOM 863 O O . PHE A 1 106 ? -2.625 5.512 -1.400 1.00 98.62 106 PHE A O 1
ATOM 870 N N . LYS A 1 107 ? -1.058 6.074 -2.904 1.00 98.50 107 LYS A N 1
ATOM 871 C CA . LYS A 1 107 ? -0.690 7.352 -2.280 1.00 98.50 107 LYS A CA 1
ATOM 872 C C . LYS A 1 107 ? -1.909 8.250 -2.074 1.00 98.50 107 LYS A C 1
ATOM 874 O O . LYS A 1 107 ? -2.113 8.732 -0.964 1.00 98.50 107 LYS A O 1
ATOM 879 N N . ASP A 1 108 ? -2.732 8.427 -3.101 1.00 98.25 108 ASP A N 1
ATOM 880 C CA . ASP A 1 108 ? -3.910 9.292 -3.036 1.00 98.25 108 ASP A CA 1
ATOM 881 C C . ASP A 1 108 ? -4.902 8.815 -1.964 1.00 98.25 108 ASP A C 1
ATOM 883 O O . ASP A 1 108 ? -5.401 9.624 -1.182 1.00 98.25 108 ASP A O 1
ATOM 887 N N . SER A 1 109 ? -5.109 7.497 -1.838 1.00 98.38 109 SER A N 1
ATOM 888 C CA . SER A 1 109 ? -5.962 6.934 -0.778 1.00 98.38 109 SER A CA 1
ATOM 889 C C . SER A 1 109 ? -5.419 7.195 0.634 1.00 98.38 109 SER A C 1
ATOM 891 O O . SER A 1 109 ? -6.181 7.440 1.568 1.00 98.38 109 SER A O 1
ATOM 893 N N . VAL A 1 110 ? -4.092 7.192 0.808 1.00 98.19 110 VAL A N 1
ATOM 894 C CA . VAL A 1 110 ? -3.462 7.510 2.096 1.00 98.19 110 VAL A CA 1
ATOM 895 C C . VAL A 1 110 ? -3.593 9.006 2.400 1.00 98.19 110 VAL A C 1
ATOM 897 O O . VAL A 1 110 ? -3.883 9.364 3.544 1.00 98.19 110 VAL A O 1
ATOM 900 N N . ALA A 1 111 ? -3.425 9.872 1.394 1.00 97.62 111 ALA A N 1
ATOM 901 C CA . ALA A 1 111 ? -3.566 11.322 1.538 1.00 97.62 111 ALA A CA 1
ATOM 902 C C . ALA A 1 111 ? -4.991 11.712 1.949 1.00 97.62 111 ALA A C 1
ATOM 904 O O . ALA A 1 111 ? -5.179 12.581 2.797 1.00 97.62 111 ALA A O 1
ATOM 905 N N . GLU A 1 112 ? -5.998 11.032 1.399 1.00 97.19 112 GLU A N 1
ATOM 906 C CA . GLU A 1 112 ? -7.404 11.253 1.741 1.00 97.19 112 GLU A CA 1
ATOM 907 C C . GLU A 1 112 ? -7.690 11.041 3.240 1.00 97.19 112 GLU A C 1
ATOM 909 O O . GLU A 1 112 ? -8.460 11.791 3.847 1.00 97.19 112 GLU A O 1
ATOM 914 N N . LEU A 1 113 ? -7.054 10.044 3.866 1.00 96.50 113 LEU A N 1
ATOM 915 C CA . LEU A 1 113 ? -7.233 9.754 5.291 1.00 96.50 113 LEU A CA 1
ATOM 916 C C . LEU A 1 113 ? -6.321 10.593 6.198 1.00 96.50 113 LEU A C 1
ATOM 918 O O . LEU A 1 113 ? -6.744 11.016 7.278 1.00 96.50 113 LEU A O 1
ATOM 922 N N . LEU A 1 114 ? -5.053 10.766 5.815 1.00 95.56 114 LEU A N 1
ATOM 923 C CA . LEU A 1 114 ? -4.009 11.319 6.687 1.00 95.56 114 LEU A CA 1
ATOM 924 C C . LEU A 1 114 ? -3.721 12.808 6.453 1.00 95.56 114 LEU A C 1
ATOM 926 O O . LEU A 1 114 ? -3.080 13.428 7.304 1.00 95.56 114 LEU A O 1
ATOM 930 N N . GLY A 1 115 ? -4.196 13.390 5.351 1.00 90.94 115 GLY A N 1
ATOM 931 C CA . GLY A 1 115 ? -3.836 14.739 4.925 1.00 90.94 115 GLY A CA 1
A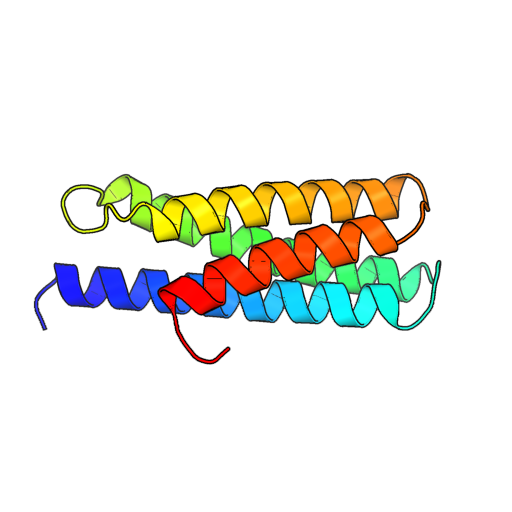TOM 932 C C . GLY A 1 115 ? -2.474 14.764 4.226 1.00 90.94 115 GLY A C 1
ATOM 933 O O . GLY A 1 115 ? -2.204 13.944 3.353 1.00 90.94 115 GLY A O 1
ATOM 934 N N . GLU A 1 116 ? -1.613 15.718 4.587 1.00 75.25 116 GLU A N 1
ATOM 935 C CA . GLU A 1 116 ? -0.287 15.865 3.970 1.00 75.25 116 GLU A CA 1
ATOM 936 C C . GLU A 1 116 ? 0.623 14.657 4.275 1.00 75.25 116 GLU A C 1
ATOM 938 O O . GLU A 1 116 ? 0.918 14.348 5.439 1.00 75.25 116 GLU A O 1
ATOM 943 N N . ILE A 1 117 ? 1.084 13.995 3.207 1.00 73.81 117 ILE A N 1
ATOM 944 C CA . ILE A 1 117 ? 1.996 12.839 3.209 1.00 73.81 117 ILE A CA 1
ATOM 945 C C . ILE A 1 117 ? 3.169 13.025 2.254 1.00 73.81 117 ILE A C 1
ATOM 947 O O . ILE A 1 117 ? 2.990 13.654 1.186 1.00 73.81 117 ILE A O 1
#

Nearest PDB structures (foldseek):
  3ajm-assembly1_B  TM=5.273E-01  e=2.690E+00  Homo sapiens
  2efk-assembly1_A-2  TM=4.318E-01  e=6.705E+00  Homo sapiens

Mean predicted aligned error: 3.16 Å

Organism: Clostridium butyricum (NCBI:txid1492)

Secondary structure (DSSP, 8-state):
--HHHHHHHHHHHHHHHHHHHHHHHHHHHHHSTT-HHHHHHHHHHHHHHHHHHHHHHHHHHTTHHHH--HHHHHHHHHHHHHHHHHHHHHHHT--HHHHHHHHHHHHHHHHHHHS--

Sequence (117 aa):
MTNSQKQVEVVKKLLKDTFNASAKANEILFKNYLNKHDEFIASIFLNKAIAIVASCKAIYYSNLENLEDDRVENIFSKFDIFNNEFLNNISTGHSHQWTDIEFNSFKDSVAELLGEI

Radius of gyration: 14.83 Å; Cα contacts (8 Å, |Δi|>4): 100; chains: 1; bounding box: 37×27×43 Å

Solvent-accessible surface area (backbone atoms only — not comparable to full-atom values): 6179 Å² total; per-residue (Å²): 131,57,74,53,58,53,52,50,54,50,45,54,49,33,51,51,55,20,48,56,27,39,53,51,12,53,54,36,42,68,68,46,82,93,35,68,67,38,45,49,53,16,49,53,29,37,52,53,16,51,57,38,45,53,54,36,50,54,56,42,71,75,39,42,98,70,54,74,47,74,59,60,54,47,31,52,53,30,44,53,53,22,53,53,44,44,52,48,32,70,76,68,70,52,76,62,66,61,36,52,53,33,43,50,55,24,48,51,38,47,31,75,73,68,47,92,124

pLDDT: mean 94.97, std 5.91, range [62.34, 98.81]

Foldseek 3Di:
DDPLVVLQVLLLVLLVQLLVLLVQLLCLCPPDQPDPVSLVVSVVSNVVSVVSVVVSCVSCVVPVVRRVDVLSVQLVVLSVVLSVVSVVCSVPSDDCVVSVVSSVSSVVSSCVVNPDD